Protein AF-A0A3M1JKY3-F1 (afdb_monomer_lite)

Foldseek 3Di:
DPPDDALVPDPDVCVHVVCVPNVVCCCCPPPLNVVLVVLQVVLVVLQVLLVDPPNPPRHNDDPVVNVVSNVCSVPRD

Structure (mmCIF, N/CA/C/O backbone):
data_AF-A0A3M1JKY3-F1
#
_entry.id   AF-A0A3M1JKY3-F1
#
loop_
_atom_site.group_PDB
_atom_site.id
_atom_site.type_symbol
_atom_site.label_atom_id
_atom_site.label_alt_id
_atom_site.label_comp_id
_atom_site.label_asym_id
_atom_site.label_entity_id
_atom_site.label_seq_id
_atom_site.pdbx_PDB_ins_code
_atom_site.Cartn_x
_atom_site.Cartn_y
_atom_site.Cartn_z
_atom_site.occupancy
_atom_site.B_iso_or_equiv
_atom_site.auth_seq_id
_atom_site.auth_comp_id
_atom_site.auth_asym_id
_atom_site.auth_atom_id
_atom_site.pdbx_PDB_model_num
ATOM 1 N N . MET A 1 1 ? 4.632 18.492 -21.077 1.00 40.16 1 MET A N 1
ATOM 2 C CA . MET A 1 1 ? 5.793 17.796 -20.487 1.00 40.16 1 MET A CA 1
ATOM 3 C C . MET A 1 1 ? 5.476 16.319 -20.476 1.00 40.16 1 MET A C 1
ATOM 5 O O . MET A 1 1 ? 4.560 15.910 -19.780 1.00 40.16 1 MET A O 1
ATOM 9 N N . THR A 1 2 ? 6.133 15.540 -21.328 1.00 43.16 2 THR A N 1
ATOM 10 C CA . THR A 1 2 ? 6.078 14.078 -21.267 1.00 43.16 2 THR A CA 1
ATOM 11 C C . THR A 1 2 ? 6.876 13.641 -20.044 1.00 43.16 2 THR A C 1
ATOM 13 O O . THR A 1 2 ? 8.096 13.556 -20.108 1.00 43.16 2 THR A O 1
ATOM 16 N N . ASP A 1 3 ? 6.184 13.436 -18.926 1.00 62.53 3 ASP A N 1
ATOM 17 C CA . ASP A 1 3 ? 6.734 13.055 -17.616 1.00 62.53 3 ASP A CA 1
ATOM 18 C C . ASP A 1 3 ? 7.139 11.570 -17.561 1.00 62.53 3 ASP A C 1
ATOM 20 O O . ASP A 1 3 ? 6.825 10.839 -16.626 1.00 62.53 3 ASP A O 1
ATOM 24 N N . ARG A 1 4 ? 7.762 11.066 -18.634 1.00 65.06 4 ARG A N 1
ATOM 25 C CA . ARG A 1 4 ? 8.273 9.696 -18.672 1.00 65.06 4 ARG A CA 1
ATOM 26 C C . ARG A 1 4 ? 9.796 9.766 -18.637 1.00 65.06 4 ARG A C 1
ATOM 28 O O . ARG A 1 4 ? 10.363 10.297 -19.593 1.00 65.06 4 ARG A O 1
ATOM 35 N N . PRO A 1 5 ? 10.451 9.260 -17.577 1.00 71.81 5 PRO A N 1
ATOM 36 C CA . PRO A 1 5 ? 11.904 9.275 -17.497 1.00 71.81 5 PRO A CA 1
ATOM 37 C C . PRO A 1 5 ? 12.495 8.542 -18.703 1.00 71.81 5 PRO A C 1
ATOM 39 O O . PRO A 1 5 ? 11.982 7.499 -19.125 1.00 71.81 5 PRO A O 1
ATOM 42 N N . ASP A 1 6 ? 13.543 9.125 -19.285 1.00 88.50 6 ASP A N 1
ATOM 43 C CA . ASP A 1 6 ? 14.270 8.528 -20.400 1.00 88.50 6 ASP A CA 1
ATOM 44 C C . ASP A 1 6 ? 14.872 7.186 -19.940 1.00 88.50 6 ASP A C 1
ATOM 46 O O . ASP A 1 6 ? 15.652 7.173 -18.983 1.00 88.50 6 ASP A O 1
ATOM 50 N N . PRO A 1 7 ? 14.554 6.052 -20.595 1.00 90.12 7 PRO A N 1
ATOM 51 C CA . PRO A 1 7 ? 15.148 4.756 -20.272 1.00 90.12 7 PRO A CA 1
ATOM 52 C C . PRO A 1 7 ? 16.684 4.750 -20.275 1.00 90.12 7 PRO A C 1
ATOM 54 O O . PRO A 1 7 ? 17.280 3.914 -19.599 1.00 90.12 7 PRO A O 1
ATOM 57 N N . LEU A 1 8 ? 17.330 5.656 -21.022 1.00 93.12 8 LEU A N 1
ATOM 58 C CA . LEU A 1 8 ? 18.790 5.809 -21.045 1.00 93.12 8 LEU A CA 1
ATOM 59 C C . LEU A 1 8 ? 19.350 6.519 -19.804 1.00 93.12 8 LEU A C 1
ATOM 61 O O . LEU A 1 8 ? 20.545 6.416 -19.540 1.00 93.12 8 LEU A O 1
ATOM 65 N N . GLN A 1 9 ? 18.505 7.217 -19.044 1.00 93.69 9 GLN A N 1
ATOM 66 C CA . GLN A 1 9 ? 18.862 7.882 -17.788 1.00 93.69 9 GLN A CA 1
ATOM 67 C C . GLN A 1 9 ? 18.537 7.027 -16.552 1.00 93.69 9 GLN A C 1
ATOM 69 O O . GLN A 1 9 ? 18.883 7.409 -15.435 1.00 93.69 9 GLN A O 1
ATOM 74 N N . ALA A 1 10 ? 17.879 5.876 -16.726 1.00 93.00 10 ALA A N 1
ATOM 75 C CA . ALA A 1 10 ? 17.586 4.961 -15.631 1.00 93.00 10 ALA A CA 1
ATOM 76 C C . ALA A 1 10 ? 18.885 4.415 -15.016 1.00 93.00 10 ALA A C 1
ATOM 78 O O . ALA A 1 10 ? 19.740 3.871 -15.716 1.00 93.00 10 ALA A O 1
ATOM 79 N N . LEU A 1 11 ? 19.011 4.516 -13.689 1.00 91.50 11 LEU A N 1
ATOM 80 C CA . LEU A 1 11 ? 20.182 4.009 -12.969 1.00 91.50 11 LEU A CA 1
ATOM 81 C C . LEU A 1 11 ? 20.268 2.476 -13.031 1.00 91.50 11 LEU A C 1
ATOM 83 O O . LEU A 1 11 ? 21.357 1.917 -13.148 1.00 91.50 11 LEU A O 1
ATOM 87 N N . ASN A 1 12 ? 19.120 1.794 -12.958 1.00 92.00 12 ASN A N 1
ATOM 88 C CA . ASN A 1 12 ? 19.034 0.341 -13.035 1.00 92.00 12 ASN A CA 1
ATOM 89 C C . ASN A 1 12 ? 18.530 -0.097 -14.425 1.00 92.00 12 ASN A C 1
ATOM 91 O O . ASN A 1 12 ? 17.512 0.413 -14.900 1.00 92.00 12 ASN A O 1
ATOM 95 N N . PRO A 1 13 ? 19.178 -1.075 -15.086 1.00 93.81 13 PRO A N 1
ATOM 96 C CA . PRO A 1 13 ? 18.733 -1.562 -16.387 1.00 93.81 13 PRO A CA 1
ATOM 97 C C . PRO A 1 13 ? 17.337 -2.204 -16.366 1.00 93.81 13 PRO A C 1
ATOM 99 O O . PRO A 1 13 ? 16.703 -2.240 -17.418 1.00 93.81 13 PRO A O 1
ATOM 102 N N . LEU A 1 14 ? 16.839 -2.677 -15.216 1.00 95.06 14 LEU A N 1
ATOM 103 C CA . LEU A 1 14 ? 15.467 -3.186 -15.075 1.00 95.06 14 LEU A CA 1
ATOM 104 C C . LEU A 1 14 ? 14.411 -2.108 -15.348 1.00 95.06 14 LEU A C 1
ATOM 106 O O . LEU A 1 14 ? 13.372 -2.426 -15.923 1.00 95.06 14 LEU A O 1
ATOM 110 N N . ASP A 1 15 ? 14.701 -0.853 -15.004 1.00 93.94 15 ASP A N 1
ATOM 111 C CA . ASP A 1 15 ? 13.798 0.286 -15.205 1.00 93.94 15 ASP A CA 1
ATOM 112 C C . ASP A 1 15 ? 13.992 0.962 -16.576 1.00 93.94 15 ASP A C 1
ATOM 114 O O . ASP A 1 15 ? 13.152 1.750 -17.011 1.00 93.94 15 ASP A O 1
ATOM 118 N N . GLY A 1 16 ? 15.083 0.625 -17.278 1.00 93.88 16 GLY A N 1
ATOM 119 C CA . GLY A 1 16 ? 15.448 1.147 -18.598 1.00 93.88 16 GLY A CA 1
ATOM 120 C C . GLY A 1 16 ? 15.505 0.060 -19.675 1.00 93.88 16 GLY A C 1
ATOM 121 O O . GLY A 1 16 ? 14.485 -0.310 -20.258 1.00 93.88 16 GLY A O 1
ATOM 122 N N . ARG A 1 17 ? 16.711 -0.466 -19.950 1.00 95.38 17 ARG A N 1
ATOM 123 C CA . ARG A 1 17 ? 16.986 -1.455 -21.020 1.00 95.38 17 ARG A CA 1
ATOM 124 C C . ARG A 1 17 ? 16.019 -2.647 -21.024 1.00 95.38 17 ARG A C 1
ATOM 126 O O . ARG A 1 17 ? 15.650 -3.114 -22.098 1.00 95.38 17 ARG A O 1
ATOM 133 N N . TYR A 1 18 ? 15.624 -3.142 -19.855 1.00 95.88 18 TYR A N 1
ATOM 134 C CA . TYR A 1 18 ? 14.759 -4.313 -19.703 1.00 95.88 18 TYR A CA 1
ATOM 135 C C . TYR A 1 18 ? 13.309 -3.963 -19.346 1.00 95.88 18 TYR A C 1
ATOM 137 O O . TYR A 1 18 ? 12.515 -4.873 -19.117 1.00 95.88 18 TYR A O 1
ATOM 145 N N . GLN A 1 19 ? 12.922 -2.681 -19.388 1.00 94.25 19 GLN A N 1
ATOM 146 C CA . GLN A 1 19 ? 11.563 -2.228 -19.064 1.00 94.25 19 GLN A CA 1
ATOM 147 C C . GLN A 1 19 ? 10.483 -2.992 -19.846 1.00 94.25 19 GLN A C 1
ATOM 149 O O . GLN A 1 19 ? 9.412 -3.284 -19.317 1.00 94.25 19 GLN A O 1
ATOM 154 N N . ALA A 1 20 ? 10.758 -3.354 -21.103 1.00 94.75 20 ALA A N 1
ATOM 155 C CA . ALA A 1 20 ? 9.817 -4.086 -21.950 1.00 94.75 20 ALA A CA 1
ATOM 156 C C . ALA A 1 20 ? 9.370 -5.431 -21.349 1.00 94.75 20 ALA A C 1
ATOM 158 O O . ALA A 1 20 ? 8.226 -5.825 -21.562 1.00 94.75 20 ALA A O 1
ATOM 159 N N . VAL A 1 21 ? 10.239 -6.102 -20.583 1.00 96.38 21 VAL A N 1
ATOM 160 C CA . VAL A 1 21 ? 9.944 -7.396 -19.945 1.00 96.38 21 VAL A CA 1
ATOM 161 C C . VAL A 1 21 ? 9.653 -7.280 -18.445 1.00 96.38 21 VAL A C 1
ATOM 163 O O . VAL A 1 21 ? 9.099 -8.206 -17.866 1.00 96.38 21 VAL A O 1
ATOM 166 N N . THR A 1 22 ? 9.988 -6.155 -17.805 1.00 95.75 22 THR A N 1
ATOM 167 C CA . THR A 1 22 ? 9.790 -5.940 -16.357 1.00 95.75 22 THR A CA 1
ATOM 168 C C . THR A 1 22 ? 8.597 -5.049 -16.017 1.00 95.75 22 THR A C 1
ATOM 170 O O . THR A 1 22 ? 8.157 -5.058 -14.870 1.00 95.75 22 THR A O 1
ATOM 173 N N . ARG A 1 23 ? 8.025 -4.292 -16.967 1.00 93.88 23 ARG A N 1
ATOM 174 C CA . ARG A 1 23 ? 6.954 -3.307 -16.688 1.00 93.88 23 ARG A CA 1
ATOM 175 C C . ARG A 1 23 ? 5.741 -3.880 -15.947 1.00 93.88 23 ARG A C 1
ATOM 177 O O . ARG A 1 23 ? 5.115 -3.170 -15.169 1.00 93.88 23 ARG A O 1
ATOM 184 N N . GLU A 1 24 ? 5.417 -5.154 -16.163 1.00 96.81 24 GLU A N 1
ATOM 185 C CA . GLU A 1 24 ? 4.277 -5.830 -15.524 1.00 96.81 24 GLU A CA 1
ATOM 186 C C . GLU A 1 24 ? 4.512 -6.117 -14.034 1.00 96.81 24 GLU A C 1
ATOM 188 O O . GLU A 1 24 ? 3.569 -6.375 -13.290 1.00 96.81 24 GLU A O 1
ATOM 193 N N . LEU A 1 25 ? 5.761 -6.006 -13.573 1.00 96.25 25 LEU A N 1
ATOM 194 C CA . LEU A 1 25 ? 6.147 -6.113 -12.168 1.00 96.25 25 LEU A CA 1
ATOM 195 C C . LEU A 1 25 ? 5.966 -4.787 -11.415 1.00 96.25 25 LEU A C 1
ATOM 197 O O . LEU A 1 25 ? 5.797 -4.791 -10.195 1.00 96.25 25 LEU A O 1
ATOM 201 N N . ALA A 1 26 ? 5.959 -3.646 -12.114 1.00 94.62 26 ALA A N 1
ATOM 202 C CA . ALA A 1 26 ? 5.863 -2.324 -11.493 1.00 94.62 26 ALA A CA 1
ATOM 203 C C . ALA A 1 26 ? 4.609 -2.135 -10.610 1.00 94.62 26 ALA A C 1
ATOM 205 O O . ALA A 1 26 ? 4.745 -1.550 -9.531 1.00 94.62 26 ALA A O 1
ATOM 206 N N . PRO A 1 27 ? 3.415 -2.662 -10.958 1.00 95.38 27 PRO A N 1
ATOM 207 C CA . PRO A 1 27 ? 2.243 -2.614 -10.080 1.00 95.38 27 PRO A CA 1
ATOM 208 C C . PRO A 1 27 ? 2.410 -3.321 -8.728 1.00 95.38 27 PRO A C 1
ATOM 210 O O . PRO A 1 27 ? 1.583 -3.090 -7.847 1.00 95.38 27 PRO A O 1
ATOM 213 N N . TRP A 1 28 ? 3.462 -4.131 -8.553 1.00 96.12 28 TRP A N 1
ATOM 214 C CA . TRP A 1 28 ? 3.721 -4.949 -7.363 1.00 96.12 28 TRP A CA 1
ATOM 215 C C . TRP A 1 28 ? 4.991 -4.548 -6.604 1.00 96.12 28 TRP A C 1
ATOM 217 O O . TRP A 1 28 ? 4.988 -4.573 -5.377 1.00 96.12 28 TRP A O 1
ATOM 227 N N . PHE A 1 29 ? 6.055 -4.164 -7.318 1.00 95.81 29 PHE A N 1
ATOM 228 C CA . PHE A 1 29 ? 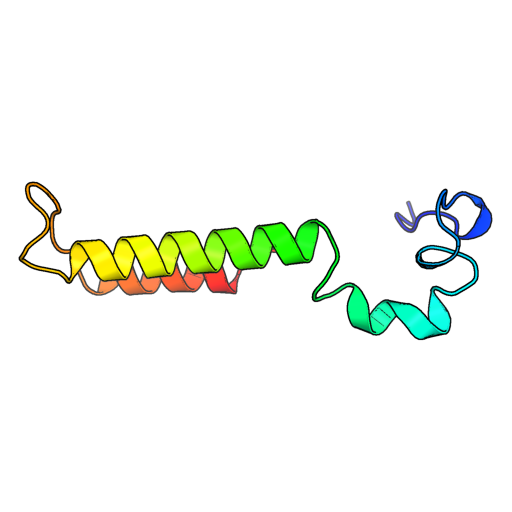7.388 -3.947 -6.736 1.00 95.81 29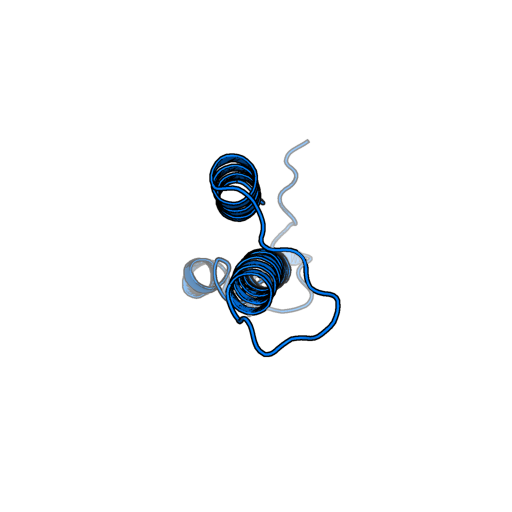 PHE A CA 1
ATOM 229 C C . PHE A 1 29 ? 7.881 -2.497 -6.780 1.00 95.81 29 PHE A C 1
ATOM 231 O O . PHE A 1 29 ? 8.939 -2.201 -6.232 1.00 95.81 29 PHE A O 1
ATOM 238 N N . SER A 1 30 ?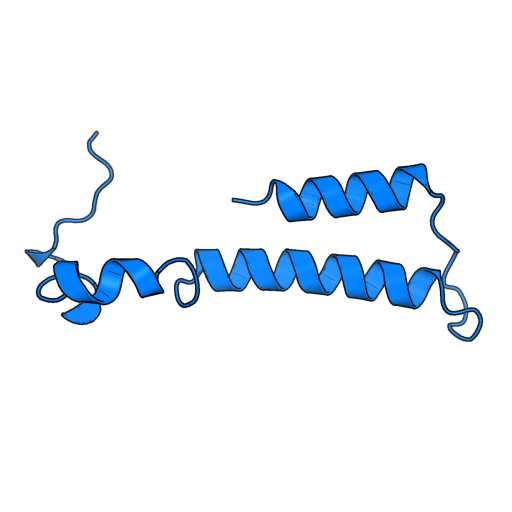 7.141 -1.585 -7.415 1.00 95.06 30 SER A N 1
ATOM 239 C CA . SER A 1 30 ? 7.475 -0.159 -7.337 1.00 95.06 30 SER A CA 1
ATOM 240 C C . SER A 1 30 ? 7.230 0.393 -5.934 1.00 95.06 30 SER A C 1
ATOM 242 O O . SER A 1 30 ? 6.418 -0.131 -5.170 1.00 95.06 30 SER A O 1
ATOM 244 N N . GLU A 1 31 ? 7.868 1.515 -5.616 1.00 96.50 31 GLU A N 1
ATOM 245 C CA . GLU A 1 31 ? 7.566 2.259 -4.394 1.00 96.50 31 GLU A CA 1
ATOM 246 C C . GLU A 1 31 ? 6.077 2.633 -4.318 1.00 96.50 31 GLU A C 1
ATOM 248 O O . GLU A 1 31 ? 5.441 2.434 -3.286 1.00 96.50 31 GLU A O 1
ATOM 253 N N . ALA A 1 32 ? 5.474 3.054 -5.434 1.00 96.44 32 ALA A N 1
ATOM 254 C CA . ALA A 1 32 ? 4.040 3.329 -5.493 1.00 96.44 32 ALA A CA 1
ATOM 255 C C . ALA A 1 32 ? 3.195 2.084 -5.147 1.00 96.44 32 ALA A C 1
ATOM 257 O O . ALA A 1 32 ? 2.215 2.179 -4.410 1.00 96.44 32 ALA A O 1
ATOM 258 N N . ALA A 1 33 ? 3.585 0.896 -5.625 1.00 96.75 33 ALA A N 1
ATOM 259 C CA . ALA A 1 33 ? 2.926 -0.361 -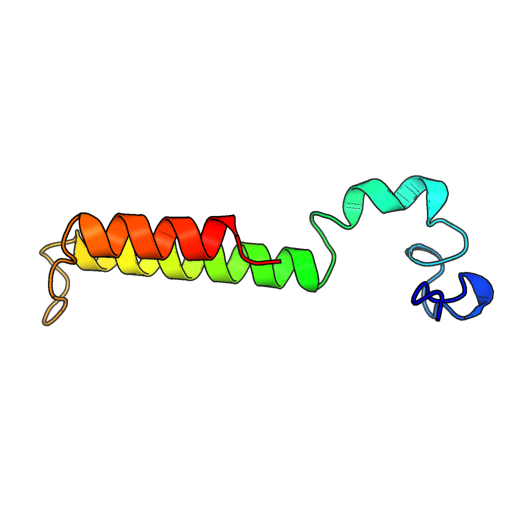5.266 1.00 96.75 33 ALA A CA 1
ATOM 260 C C . ALA A 1 33 ? 3.064 -0.699 -3.778 1.00 96.75 33 ALA A C 1
ATOM 262 O O . ALA A 1 33 ? 2.081 -1.088 -3.140 1.00 96.75 33 ALA A O 1
ATOM 263 N N . LEU A 1 34 ? 4.263 -0.507 -3.222 1.00 98.06 34 LEU A N 1
ATOM 264 C CA . LEU A 1 34 ? 4.530 -0.695 -1.802 1.00 98.06 34 LEU A CA 1
ATOM 265 C C . LEU A 1 34 ? 3.656 0.235 -0.954 1.00 98.06 34 LEU A C 1
ATOM 267 O O . LEU A 1 34 ? 3.002 -0.231 -0.022 1.00 98.06 34 LEU A O 1
ATOM 271 N N . ILE A 1 35 ? 3.600 1.527 -1.282 1.00 98.19 35 ILE A N 1
ATOM 272 C CA . ILE A 1 35 ? 2.804 2.505 -0.531 1.00 98.19 35 ILE A CA 1
ATOM 273 C C . ILE A 1 35 ? 1.309 2.174 -0.643 1.00 98.19 35 ILE A C 1
ATOM 275 O O . ILE A 1 35 ? 0.646 2.107 0.391 1.00 98.19 35 ILE A O 1
ATOM 279 N N . ARG A 1 36 ? 0.786 1.861 -1.841 1.00 97.69 36 ARG A N 1
ATOM 280 C CA . ARG A 1 36 ? -0.611 1.407 -2.011 1.00 97.69 36 ARG A CA 1
ATOM 281 C C . ARG A 1 36 ? -0.942 0.222 -1.110 1.00 97.69 36 ARG A C 1
ATOM 283 O O . ARG A 1 36 ? -1.964 0.224 -0.424 1.00 97.69 36 ARG A O 1
ATOM 290 N N . ARG A 1 37 ? -0.067 -0.788 -1.075 1.00 97.94 37 ARG A N 1
ATOM 291 C CA . ARG A 1 37 ? -0.281 -1.975 -0.242 1.00 97.94 37 ARG A CA 1
ATOM 292 C C . ARG A 1 37 ? -0.204 -1.653 1.249 1.00 97.94 37 ARG A C 1
ATOM 294 O O . ARG A 1 37 ? -0.995 -2.209 2.005 1.00 97.94 37 ARG A O 1
ATOM 301 N N . ARG A 1 38 ? 0.710 -0.774 1.671 1.00 98.25 38 ARG A N 1
ATOM 302 C CA . ARG A 1 38 ? 0.803 -0.321 3.067 1.00 98.25 38 ARG A CA 1
ATOM 303 C C . ARG A 1 38 ? -0.473 0.397 3.491 1.00 98.25 38 ARG A C 1
ATOM 305 O O . ARG A 1 38 ? -1.053 -0.001 4.486 1.00 98.25 38 ARG A O 1
ATOM 312 N N . VAL A 1 39 ? -0.963 1.358 2.707 1.00 98.25 39 VAL A N 1
ATOM 313 C CA . VAL A 1 39 ? -2.222 2.071 3.000 1.00 98.25 39 VAL A CA 1
ATOM 314 C C . VAL A 1 39 ? -3.394 1.099 3.146 1.00 98.25 39 VAL A C 1
ATOM 316 O O . VAL A 1 39 ? -4.128 1.171 4.128 1.00 98.25 39 VAL A O 1
ATOM 319 N N . PHE A 1 40 ? -3.532 0.147 2.218 1.00 98.50 40 PHE A N 1
ATOM 320 C CA . PHE A 1 40 ? -4.546 -0.905 2.311 1.00 98.50 40 PHE A CA 1
ATOM 321 C C . PHE A 1 40 ? -4.433 -1.720 3.609 1.00 98.50 40 PHE A C 1
ATOM 323 O O . PHE A 1 40 ? -5.429 -1.912 4.302 1.00 98.50 40 PHE A O 1
ATOM 330 N N . LEU A 1 41 ? -3.226 -2.187 3.948 1.00 98.56 41 LEU A N 1
ATOM 331 C CA . LEU A 1 41 ? -3.000 -3.014 5.134 1.00 98.56 41 LEU A CA 1
ATOM 332 C C . LEU A 1 41 ? -3.245 -2.253 6.436 1.00 98.56 41 LEU A C 1
ATOM 334 O O . LEU A 1 41 ? -3.885 -2.805 7.321 1.00 98.56 41 LEU A O 1
ATOM 338 N N . GLU A 1 42 ? -2.771 -1.014 6.554 1.00 98.56 42 GLU A N 1
ATOM 339 C CA . GLU A 1 42 ? -2.964 -0.191 7.756 1.00 98.56 42 GLU A CA 1
ATOM 340 C C . GLU A 1 42 ? -4.454 0.078 8.008 1.00 98.56 42 GLU A C 1
ATOM 342 O O . GLU A 1 42 ? -4.920 0.006 9.144 1.00 98.56 42 GLU A O 1
ATOM 347 N N . ILE A 1 43 ? -5.230 0.319 6.944 1.00 98.44 43 ILE A N 1
ATOM 348 C CA . ILE A 1 43 ? -6.682 0.494 7.042 1.00 98.44 43 ILE A CA 1
ATOM 349 C C . ILE A 1 43 ? -7.363 -0.802 7.482 1.00 98.44 43 ILE A C 1
ATOM 351 O O . ILE A 1 43 ? -8.115 -0.782 8.453 1.00 98.44 43 ILE A O 1
ATOM 355 N N . GLU A 1 44 ? -7.100 -1.936 6.830 1.00 98.44 44 GLU A N 1
ATOM 356 C CA . GLU A 1 44 ? -7.722 -3.203 7.243 1.00 98.44 44 GLU A CA 1
ATOM 357 C C . GLU A 1 44 ? -7.275 -3.635 8.647 1.00 98.44 44 GLU A C 1
ATOM 359 O O . GLU A 1 44 ? -8.076 -4.183 9.403 1.00 98.44 44 GLU A O 1
ATOM 364 N N . TYR A 1 45 ? -6.036 -3.334 9.041 1.00 97.75 45 TYR A N 1
ATOM 365 C CA . TYR A 1 45 ? -5.540 -3.576 10.391 1.00 97.75 45 TYR A CA 1
ATOM 366 C C . TYR A 1 45 ? -6.273 -2.719 11.429 1.00 97.75 45 TYR A C 1
ATOM 368 O O . TYR A 1 45 ? -6.766 -3.256 12.420 1.00 97.75 45 TYR A O 1
ATOM 376 N N . LEU A 1 46 ? -6.439 -1.416 11.180 1.00 96.56 46 LEU A N 1
ATOM 377 C CA . LEU A 1 46 ? -7.237 -0.533 12.035 1.00 96.56 46 LEU A CA 1
ATOM 378 C C . LEU A 1 46 ? -8.689 -1.020 12.150 1.00 96.56 46 LEU A C 1
ATOM 380 O O . LEU A 1 46 ? -9.249 -1.061 13.245 1.00 96.56 46 LEU A O 1
ATOM 384 N N . LEU A 1 47 ? -9.299 -1.422 11.032 1.00 97.00 47 LEU A N 1
ATOM 385 C CA . LEU A 1 47 ? -10.657 -1.961 11.020 1.00 97.00 47 LEU A CA 1
ATOM 386 C C . LEU A 1 47 ? -10.755 -3.263 11.820 1.00 97.00 47 LEU A C 1
ATOM 388 O O . LEU A 1 47 ? -11.720 -3.441 12.567 1.00 97.00 47 LEU A O 1
ATOM 392 N N . ALA A 1 48 ? -9.765 -4.150 11.708 1.00 96.56 48 ALA A N 1
ATOM 393 C CA . ALA A 1 48 ? -9.694 -5.377 12.492 1.00 96.56 48 ALA A CA 1
ATOM 394 C C . ALA A 1 48 ? -9.583 -5.076 13.994 1.00 96.56 48 ALA A C 1
ATOM 396 O O . ALA A 1 48 ? -10.364 -5.626 14.769 1.00 96.56 48 ALA A O 1
ATOM 397 N N . LEU A 1 49 ? -8.696 -4.156 14.393 1.00 96.06 49 LEU A N 1
ATOM 398 C CA . LEU A 1 49 ? -8.566 -3.710 15.785 1.00 96.06 49 LEU A CA 1
ATOM 399 C C . LEU A 1 49 ? -9.878 -3.124 16.317 1.00 96.06 49 LEU A C 1
ATOM 401 O O . LEU A 1 49 ? -10.333 -3.528 17.380 1.00 96.06 49 LEU A O 1
ATOM 405 N N . SER A 1 50 ? -10.539 -2.253 15.548 1.00 95.81 50 SER A N 1
ATOM 406 C CA . SER A 1 50 ? -11.810 -1.633 15.958 1.00 95.81 50 SER A CA 1
ATOM 407 C C . SER A 1 50 ? -12.964 -2.630 16.124 1.00 95.81 50 SER A C 1
ATOM 409 O O . SER A 1 50 ? -13.938 -2.354 16.819 1.00 95.81 50 SER A O 1
ATOM 411 N N . ASN A 1 51 ? -12.888 -3.791 15.467 1.00 94.62 51 ASN A N 1
ATOM 412 C CA . ASN A 1 51 ? -13.894 -4.845 15.581 1.00 94.62 51 ASN A CA 1
ATOM 413 C C . ASN A 1 51 ? -13.546 -5.886 16.652 1.00 94.62 51 ASN A C 1
ATOM 415 O O . ASN A 1 51 ? -14.379 -6.752 16.934 1.00 94.62 51 ASN A O 1
ATOM 419 N N . TRP A 1 52 ? -12.344 -5.817 17.226 1.00 95.25 52 TRP A N 1
ATOM 420 C CA . TRP A 1 52 ? -11.864 -6.758 18.220 1.00 95.25 52 TRP A CA 1
ATOM 421 C C . TRP A 1 52 ? -12.110 -6.220 19.630 1.00 95.25 52 TRP A C 1
ATOM 423 O O . TRP A 1 52 ? -11.371 -5.382 20.136 1.00 95.25 52 TRP A O 1
ATOM 433 N N . ASP A 1 53 ? -13.126 -6.769 20.299 1.00 90.44 53 ASP A N 1
ATOM 434 C CA . ASP A 1 53 ? -13.581 -6.297 21.618 1.00 90.44 53 ASP A CA 1
ATOM 435 C C . ASP A 1 53 ? -12.545 -6.472 22.754 1.00 90.44 53 ASP A C 1
ATOM 437 O O . ASP A 1 53 ? -12.785 -6.044 23.879 1.00 90.44 53 ASP A O 1
ATOM 441 N N . GLN A 1 54 ? -11.399 -7.112 22.491 1.00 93.62 54 GLN A N 1
ATOM 442 C CA . GLN A 1 54 ? -10.325 -7.296 23.477 1.00 93.62 54 GLN A CA 1
ATOM 443 C C . GLN A 1 54 ? -9.289 -6.168 23.460 1.00 93.62 54 GLN A C 1
ATOM 445 O O . GLN A 1 54 ? -8.402 -6.172 24.311 1.00 93.62 54 GLN A O 1
ATOM 450 N N . VAL A 1 55 ? -9.365 -5.230 22.509 1.00 91.94 55 VAL A N 1
ATOM 451 C CA . VAL A 1 55 ? -8.444 -4.091 22.436 1.00 91.94 55 VAL A 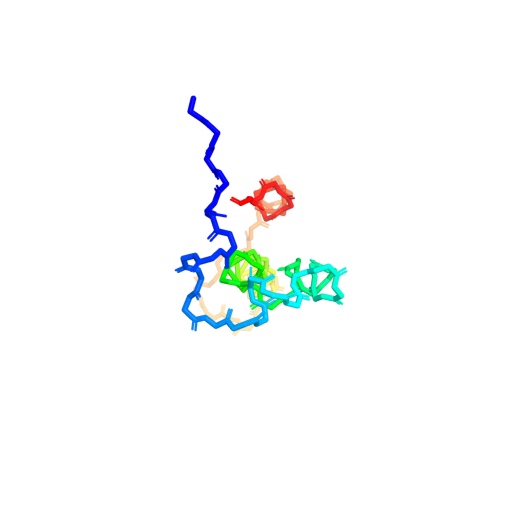CA 1
ATOM 452 C C . VAL A 1 55 ? -8.969 -2.972 23.346 1.00 91.94 55 VAL A C 1
ATOM 454 O O . VAL A 1 55 ? -9.998 -2.371 23.027 1.00 91.94 55 VAL A O 1
ATOM 457 N N . PRO A 1 56 ? -8.298 -2.667 24.475 1.00 90.62 56 PRO A N 1
ATOM 458 C CA . PRO A 1 56 ? -8.731 -1.597 25.368 1.00 90.62 56 PRO A CA 1
ATOM 459 C C . PRO A 1 56 ? -8.715 -0.249 24.643 1.00 90.62 56 PRO A C 1
ATOM 461 O O . PRO A 1 56 ? -7.853 -0.010 23.799 1.00 90.62 56 PRO A O 1
ATOM 464 N N . ASP A 1 57 ? -9.669 0.623 24.972 1.00 88.62 57 ASP A N 1
ATOM 465 C CA . ASP A 1 57 ? -9.779 1.991 24.442 1.00 88.62 57 ASP A CA 1
ATOM 466 C C . ASP A 1 57 ? -9.880 2.109 22.905 1.00 88.62 57 ASP A C 1
ATOM 468 O O . ASP A 1 57 ? -9.756 3.200 22.345 1.00 88.62 57 ASP A O 1
ATOM 472 N N . CYS A 1 58 ? -10.166 1.009 22.200 1.00 90.12 58 CYS A N 1
ATOM 473 C CA . CYS A 1 58 ? -10.417 1.021 20.763 1.00 90.12 58 CYS A CA 1
ATOM 474 C C . CYS A 1 58 ? -11.922 1.091 20.489 1.00 90.12 58 CYS A C 1
ATOM 476 O O . CYS A 1 58 ? -12.652 0.109 20.623 1.00 90.12 58 CYS A O 1
ATOM 478 N N . ALA A 1 59 ? -12.409 2.274 20.115 1.00 91.00 59 ALA A N 1
ATOM 479 C CA . ALA A 1 59 ? -13.810 2.445 19.759 1.00 91.00 59 ALA A CA 1
ATOM 480 C C . ALA A 1 59 ? -14.140 1.706 18.454 1.00 91.00 59 ALA A C 1
ATOM 482 O O . ALA A 1 59 ? -13.438 1.836 17.447 1.00 91.00 59 ALA A O 1
ATOM 483 N N . ARG A 1 60 ? -15.264 0.983 18.451 1.00 94.81 60 ARG A N 1
ATOM 484 C CA . ARG A 1 60 ? -15.786 0.353 17.238 1.00 94.81 60 ARG A CA 1
ATOM 485 C C . ARG A 1 60 ? -16.175 1.420 16.220 1.00 94.81 60 ARG A C 1
ATOM 487 O O . ARG A 1 60 ? -16.991 2.294 16.506 1.00 94.81 60 ARG A O 1
ATOM 494 N N . LEU A 1 61 ? -15.624 1.310 15.015 1.00 95.94 61 LEU A N 1
ATOM 495 C CA . LEU A 1 61 ? -15.930 2.222 13.917 1.00 95.94 61 LEU A CA 1
ATOM 496 C C . LEU A 1 61 ? -17.292 1.879 13.306 1.00 95.94 61 LEU A C 1
ATOM 498 O O . LEU A 1 61 ? -17.590 0.710 13.037 1.00 95.94 61 LEU A O 1
ATOM 502 N N . GLY A 1 62 ? -18.123 2.898 13.073 1.00 97.31 62 GLY A N 1
ATOM 503 C CA . GLY A 1 62 ? -19.434 2.728 12.452 1.00 97.31 62 GLY A CA 1
ATOM 504 C C . GLY A 1 62 ? -19.315 2.284 10.994 1.00 97.31 62 GLY A C 1
ATOM 505 O O . GLY A 1 62 ? -18.337 2.591 10.319 1.00 97.31 62 GLY A O 1
ATOM 506 N N . ARG A 1 63 ? -20.334 1.589 10.471 1.00 97.19 63 ARG A N 1
ATOM 507 C CA . ARG A 1 63 ? -20.325 1.029 9.103 1.00 97.19 63 ARG A CA 1
ATOM 508 C C . ARG A 1 63 ? -19.913 2.046 8.031 1.00 97.19 63 ARG A C 1
ATOM 510 O O . ARG A 1 63 ? -19.098 1.724 7.175 1.00 97.19 63 ARG A O 1
ATOM 517 N N . ARG A 1 64 ? -20.441 3.270 8.119 1.00 98.00 64 ARG A N 1
ATOM 518 C CA . ARG A 1 64 ? -20.129 4.366 7.193 1.00 98.00 64 ARG A CA 1
ATOM 519 C C . ARG A 1 64 ? -18.640 4.723 7.196 1.00 98.00 64 ARG A C 1
ATOM 521 O O . ARG A 1 64 ? -18.072 4.933 6.131 1.00 98.00 64 ARG A O 1
ATOM 528 N N . ASP A 1 65 ? -18.016 4.767 8.370 1.00 97.75 65 ASP A N 1
ATOM 529 C CA . ASP A 1 65 ? -16.591 5.082 8.502 1.00 97.75 65 ASP A CA 1
ATOM 530 C C . ASP A 1 65 ? -15.732 3.933 7.965 1.00 97.75 65 ASP A C 1
ATOM 532 O O . ASP A 1 65 ? -14.744 4.171 7.274 1.00 97.75 65 ASP A O 1
ATOM 536 N N . GLN A 1 66 ? -16.143 2.681 8.203 1.00 98.06 66 GLN A N 1
ATOM 537 C CA . GLN A 1 66 ? -15.455 1.514 7.641 1.00 98.06 66 GLN A CA 1
ATOM 538 C C . GLN A 1 66 ? -15.493 1.508 6.107 1.00 98.06 66 GLN A C 1
ATOM 540 O O . GLN A 1 66 ? -14.478 1.249 5.462 1.00 98.06 66 GLN A O 1
ATOM 545 N N . GLU A 1 67 ? -16.658 1.791 5.519 1.00 98.25 67 GLU A N 1
ATOM 546 C CA . GLU A 1 67 ? -16.833 1.888 4.065 1.00 98.25 67 GLU A CA 1
ATOM 547 C C . GLU A 1 67 ? -15.994 3.037 3.493 1.00 98.25 67 GLU A C 1
ATOM 549 O O . GLU A 1 67 ? -15.249 2.831 2.536 1.00 98.25 67 GLU A O 1
ATOM 554 N N . HIS A 1 68 ? -16.010 4.204 4.142 1.00 98.19 68 HIS A N 1
ATOM 555 C CA . HIS A 1 68 ? -15.202 5.349 3.733 1.00 98.19 68 HIS A CA 1
ATOM 556 C C . HIS A 1 68 ? -13.694 5.049 3.736 1.00 98.19 68 HIS A C 1
ATOM 558 O O . HIS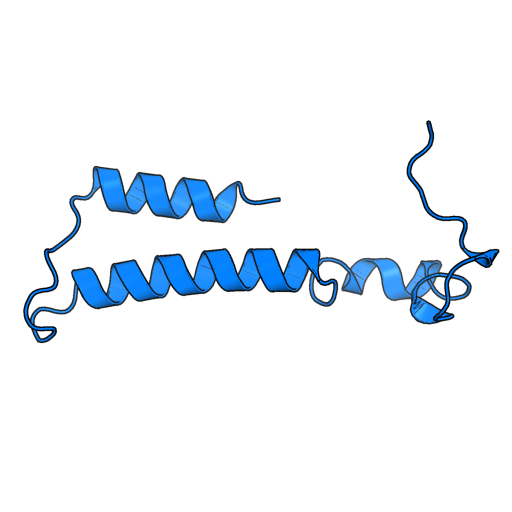 A 1 68 ? -12.995 5.369 2.774 1.00 98.19 68 HIS A O 1
ATOM 564 N N . LEU A 1 69 ? -13.181 4.395 4.784 1.00 98.12 69 LEU A N 1
ATOM 565 C CA . LEU A 1 69 ? -11.770 4.011 4.863 1.00 98.12 69 LEU A CA 1
ATOM 566 C C . LEU A 1 69 ? -11.388 3.014 3.759 1.00 98.12 69 LEU A C 1
ATOM 568 O O . LEU A 1 69 ? -10.346 3.166 3.122 1.00 98.12 69 LEU A O 1
ATOM 572 N N . ARG A 1 70 ? -12.243 2.028 3.468 1.00 98.25 70 ARG A N 1
ATOM 573 C CA . ARG A 1 70 ? -12.002 1.076 2.370 1.00 98.25 70 ARG A CA 1
ATOM 574 C C . ARG A 1 70 ? -12.005 1.747 1.003 1.00 98.25 70 ARG A C 1
ATOM 576 O O . ARG A 1 70 ? -11.169 1.417 0.163 1.00 98.25 70 ARG A O 1
ATOM 583 N N . GLU A 1 71 ? -12.896 2.709 0.782 1.00 98.25 71 GLU A N 1
ATOM 584 C CA . GLU A 1 71 ? -12.907 3.514 -0.442 1.00 98.25 71 GLU A CA 1
ATOM 585 C C . GLU A 1 71 ? -11.628 4.343 -0.599 1.00 98.25 71 GLU A C 1
ATOM 587 O O . GLU A 1 71 ? -11.091 4.427 -1.706 1.00 98.25 71 GLU A O 1
ATOM 592 N N . LEU A 1 72 ? -11.111 4.920 0.493 1.00 97.38 72 LEU A N 1
ATOM 593 C CA . LEU A 1 72 ? -9.831 5.632 0.482 1.00 97.38 72 LEU A CA 1
ATOM 594 C C . LEU A 1 72 ? -8.683 4.705 0.071 1.00 97.38 72 LEU A C 1
ATOM 596 O O . LEU A 1 72 ? -7.918 5.063 -0.822 1.00 97.38 72 LEU A O 1
ATOM 600 N N . ALA A 1 73 ? -8.595 3.503 0.651 1.00 97.31 73 ALA A N 1
ATOM 601 C CA . ALA A 1 73 ? -7.584 2.518 0.263 1.00 97.31 73 ALA A CA 1
ATOM 602 C C . ALA A 1 73 ? -7.705 2.107 -1.214 1.00 97.31 73 ALA A C 1
ATOM 604 O O . ALA A 1 73 ? -6.702 2.036 -1.920 1.00 97.31 73 ALA A O 1
ATOM 605 N N . ALA A 1 74 ? -8.929 1.863 -1.693 1.00 96.69 74 ALA A N 1
ATOM 606 C CA . ALA A 1 74 ? -9.187 1.418 -3.063 1.00 96.69 74 ALA A CA 1
ATOM 607 C C . ALA A 1 74 ? -8.844 2.479 -4.121 1.00 96.69 74 ALA A C 1
ATOM 609 O O . ALA A 1 74 ? -8.508 2.139 -5.255 1.00 96.69 74 ALA A O 1
ATOM 610 N N . ARG A 1 75 ? -8.940 3.762 -3.762 1.00 96.69 75 ARG A N 1
ATOM 611 C CA . ARG A 1 75 ? -8.683 4.896 -4.661 1.00 96.69 75 ARG A CA 1
ATOM 612 C C . ARG A 1 75 ? -7.283 5.492 -4.524 1.00 96.69 75 ARG A C 1
ATOM 614 O O . ARG A 1 75 ? -6.964 6.421 -5.263 1.00 96.69 75 ARG A O 1
ATOM 621 N N . PHE A 1 76 ? -6.473 5.000 -3.592 1.00 95.50 76 PHE A N 1
ATOM 622 C CA . PHE A 1 76 ? -5.127 5.506 -3.358 1.00 95.50 76 PHE A CA 1
ATOM 623 C C . PHE A 1 76 ? -4.207 5.135 -4.538 1.00 95.50 76 PHE A C 1
ATOM 625 O O . PHE A 1 76 ? -4.070 3.955 -4.876 1.00 95.50 76 PHE A O 1
ATOM 632 N N . SER A 1 77 ? -3.600 6.139 -5.182 1.00 87.00 77 SER A N 1
ATOM 633 C CA . SER A 1 77 ? -2.779 5.992 -6.396 1.00 87.00 77 SER A CA 1
ATOM 634 C C . SER A 1 77 ? -1.367 6.515 -6.213 1.00 87.00 77 SER A C 1
ATOM 636 O O . SER A 1 77 ? -1.267 7.702 -5.824 1.00 87.00 77 SER A O 1
#

Sequence (77 aa):
MTDRPDPLQALNPLDGRYQAVTRELAPWFSEAALIRRRVFLEIEYLLALSNWDQVPDCARLGRRDQEHLRELAARFS

pLDDT: mean 92.92, std 10.45, range [40.16, 98.56]

Secondary structure (DSSP, 8-state):
------TTT-SSTTTTTTHHHHGGGHHHHSHHHHHHHHHHHHHHHHHHHHH-TTSTT-PPPPHHHHHHHHHHHHH--

Radius of gyration: 18.68 Å; chains: 1; bounding box: 40×25×47 Å